Protein AF-A0A2E5YFW7-F1 (afdb_monomer)

pLDDT: mean 82.67, std 14.62, range [35.31, 96.44]

Sequence (99 aa):
MPGPALSKMGIDHRPRKGGHGRHAEDGLPWAHTVFGNLKTWLRCAYHGVSPTHLQRYLNEFQFRFNRRWHETDLFSPVWHAAIEADPFPYRHLTAERTG

Radius of gyration: 18.38 Å; Cα contacts (8 Å, |Δi|>4): 29; chains: 1; bounding box: 45×37×40 Å

Foldseek 3Di:
DPDPPQVVVVDPDDDDDQDPDPSNCPPPVCPVVLVVVLVVCCVVVDPDDDPLCNVVSVVVSVLCVVCVVVVVPSVVVVVVCVVPDDDQDPCNVPVDPPD

Solvent-accessible surface area (backbone atoms only — not comparable to full-atom values): 6433 Å² total; per-residue (Å²): 131,72,68,77,69,49,56,77,72,73,42,90,68,78,85,74,83,75,43,78,71,88,57,40,40,88,84,49,71,56,52,68,57,53,52,50,50,51,56,51,48,52,63,72,78,35,99,70,86,56,78,89,48,43,68,57,57,51,52,53,48,52,57,47,62,80,36,67,90,45,66,90,60,50,60,62,60,52,52,53,51,60,70,73,46,76,89,81,53,67,73,70,72,52,67,63,78,80,126

Mean predicted aligned error: 9.27 Å

Secondary structure (DSSP, 8-state):
---HHHHTTT----PPPPPSGGGGTTT-TTHHHHHHHHHHHHHHH-S---GGGHHHHHHHHHHHHHTTT-GGGSHHHHHHHHHHSPP--HHHHTT----

Structure (mmCIF, N/CA/C/O backbone):
data_AF-A0A2E5YFW7-F1
#
_entry.id   AF-A0A2E5YFW7-F1
#
loop_
_atom_site.group_PDB
_atom_site.id
_atom_site.type_symbol
_atom_site.label_atom_id
_atom_site.label_alt_id
_atom_site.label_comp_id
_atom_site.label_asym_id
_atom_site.label_entity_id
_atom_site.label_seq_id
_atom_site.pdbx_PDB_ins_code
_atom_site.Cartn_x
_atom_site.Cartn_y
_atom_site.Cartn_z
_atom_site.occupancy
_atom_site.B_iso_or_equiv
_atom_site.auth_seq_id
_atom_site.auth_comp_id
_atom_site.auth_asym_id
_atom_site.auth_atom_id
_atom_site.pdbx_PDB_model_num
ATOM 1 N N . MET A 1 1 ? 30.536 -9.717 2.268 1.00 43.50 1 MET A N 1
ATOM 2 C CA . MET A 1 1 ? 30.080 -10.931 2.974 1.00 43.50 1 MET A CA 1
ATOM 3 C C . MET A 1 1 ? 28.578 -10.803 3.208 1.00 43.50 1 MET A C 1
ATOM 5 O O . MET A 1 1 ? 28.186 -9.751 3.703 1.00 43.50 1 MET A O 1
ATOM 9 N N . PRO A 1 2 ? 27.728 -11.757 2.783 1.00 52.19 2 PRO A N 1
ATOM 10 C CA . PRO A 1 2 ? 26.294 -11.713 3.079 1.00 52.19 2 PRO A CA 1
ATOM 11 C C . PRO A 1 2 ? 26.086 -11.774 4.600 1.00 52.19 2 PRO A C 1
ATOM 13 O O . PRO A 1 2 ? 26.803 -12.491 5.296 1.00 52.19 2 PRO A O 1
ATOM 16 N N . GL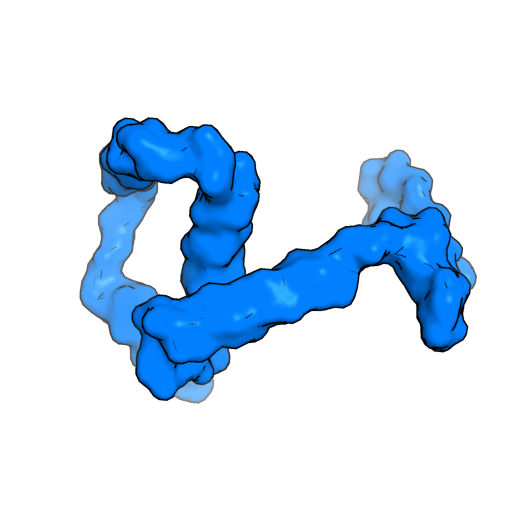Y A 1 3 ? 25.154 -10.977 5.125 1.00 55.41 3 GLY A N 1
ATOM 17 C CA . GLY A 1 3 ? 24.885 -10.926 6.562 1.00 55.41 3 GLY A CA 1
ATOM 18 C C . GLY A 1 3 ? 24.425 -12.293 7.104 1.00 55.41 3 GLY A C 1
ATOM 19 O O . GLY A 1 3 ? 23.702 -13.011 6.410 1.00 55.41 3 GLY A O 1
ATOM 20 N N . PRO A 1 4 ? 24.807 -12.667 8.336 1.00 62.81 4 PRO A N 1
ATOM 21 C CA . PRO A 1 4 ? 24.711 -14.038 8.855 1.00 62.81 4 PRO A CA 1
ATOM 22 C C . PRO A 1 4 ? 23.287 -14.581 9.084 1.00 62.81 4 PRO A C 1
ATOM 24 O O . PRO A 1 4 ? 23.145 -15.735 9.479 1.00 62.81 4 PRO A O 1
ATOM 27 N N . ALA A 1 5 ? 22.230 -13.794 8.868 1.00 74.00 5 ALA A N 1
ATOM 28 C CA . ALA A 1 5 ? 20.858 -14.198 9.188 1.00 74.00 5 ALA A CA 1
ATOM 29 C C . ALA A 1 5 ? 20.221 -15.116 8.126 1.00 74.00 5 ALA A C 1
ATOM 31 O O . ALA A 1 5 ? 19.650 -16.143 8.475 1.00 74.00 5 ALA A O 1
ATOM 32 N N . LEU A 1 6 ? 20.354 -14.792 6.834 1.00 74.81 6 LEU A N 1
ATOM 33 C CA . LEU A 1 6 ? 19.659 -15.520 5.756 1.00 74.81 6 LEU A CA 1
ATOM 34 C C . LEU A 1 6 ? 20.318 -16.866 5.423 1.00 74.81 6 LEU A C 1
ATOM 36 O O . LEU A 1 6 ? 19.631 -17.843 5.142 1.00 74.81 6 LEU A O 1
ATOM 40 N N . SER A 1 7 ? 21.646 -16.940 5.543 1.00 77.38 7 SER A N 1
ATOM 41 C CA . SER A 1 7 ? 22.401 -18.182 5.328 1.00 77.38 7 SER A CA 1
ATOM 42 C C . SER A 1 7 ? 22.032 -19.270 6.350 1.00 77.38 7 SER A C 1
ATOM 44 O O . SER A 1 7 ? 21.894 -20.437 5.993 1.00 77.38 7 SER A O 1
ATOM 46 N N . LYS A 1 8 ? 21.739 -18.891 7.606 1.00 83.12 8 LYS A N 1
ATOM 47 C CA . LYS A 1 8 ? 21.249 -19.821 8.644 1.00 83.12 8 LYS A CA 1
ATOM 48 C C . LYS A 1 8 ? 19.887 -20.443 8.319 1.00 83.12 8 LYS A C 1
ATOM 50 O O . LYS A 1 8 ? 19.565 -21.490 8.865 1.00 83.12 8 LYS A O 1
ATOM 55 N N . MET A 1 9 ? 19.105 -19.814 7.443 1.00 87.06 9 MET A N 1
ATOM 56 C CA . MET A 1 9 ? 17.811 -20.319 6.977 1.00 87.06 9 MET A CA 1
ATOM 57 C C . MET A 1 9 ? 17.928 -21.142 5.681 1.00 87.06 9 MET A C 1
ATOM 59 O O . MET A 1 9 ? 16.910 -21.487 5.091 1.00 87.06 9 MET A O 1
ATOM 63 N N . GLY A 1 10 ? 19.148 -21.430 5.205 1.00 87.81 10 GLY A N 1
ATOM 64 C CA . GLY A 1 10 ? 19.376 -22.154 3.948 1.00 87.81 10 GLY A CA 1
ATOM 65 C C . GLY A 1 10 ? 19.076 -21.335 2.688 1.00 87.81 10 GLY A C 1
ATOM 66 O O . GLY A 1 10 ? 18.995 -21.894 1.597 1.00 87.81 10 GLY A O 1
ATOM 67 N N . ILE A 1 11 ? 18.905 -20.015 2.816 1.00 86.00 11 ILE A N 1
ATOM 68 C CA . ILE A 1 11 ? 18.590 -19.129 1.694 1.00 86.00 11 ILE A CA 1
ATOM 69 C C . ILE A 1 11 ? 19.900 -18.633 1.070 1.00 86.00 11 ILE A C 1
ATOM 71 O O . ILE A 1 11 ? 20.671 -17.918 1.719 1.00 86.00 11 ILE A O 1
ATOM 75 N N . ASP A 1 12 ? 20.130 -18.969 -0.205 1.00 83.50 12 ASP A N 1
ATOM 76 C CA . ASP A 1 12 ? 21.252 -18.446 -0.999 1.00 83.50 12 ASP A CA 1
ATOM 77 C C . ASP A 1 12 ? 21.027 -16.962 -1.328 1.00 83.50 12 ASP A C 1
ATOM 79 O O . ASP A 1 12 ? 20.511 -16.578 -2.381 1.00 83.50 12 ASP A O 1
ATOM 83 N N . HIS A 1 13 ? 21.380 -16.102 -0.375 1.00 80.75 13 HIS A N 1
ATOM 84 C CA . HIS A 1 13 ? 21.321 -14.663 -0.551 1.00 80.75 13 HIS A CA 1
ATOM 85 C C . HIS A 1 13 ? 22.593 -14.157 -1.241 1.00 80.75 13 HIS A C 1
ATOM 87 O O . HIS A 1 13 ? 23.652 -14.030 -0.618 1.00 80.75 13 HIS A O 1
ATOM 93 N N . ARG A 1 14 ? 22.463 -13.785 -2.519 1.00 81.19 14 ARG A N 1
ATOM 94 C CA . ARG A 1 14 ? 23.532 -13.170 -3.319 1.00 81.19 14 ARG A CA 1
ATOM 95 C C . ARG A 1 14 ? 23.381 -11.643 -3.325 1.00 81.19 14 ARG A C 1
ATOM 97 O O . ARG A 1 14 ? 22.634 -11.122 -4.156 1.00 81.19 14 ARG A O 1
ATOM 104 N N . PRO A 1 15 ? 24.060 -10.902 -2.424 1.00 75.25 15 PRO A N 1
ATOM 105 C CA . PRO A 1 15 ? 23.950 -9.450 -2.389 1.00 75.25 15 PRO A CA 1
ATOM 106 C C . PRO A 1 15 ? 24.484 -8.862 -3.695 1.00 75.25 15 PRO A C 1
ATOM 108 O O . PRO A 1 15 ? 25.651 -9.051 -4.037 1.00 75.25 15 PRO A O 1
ATOM 111 N N . ARG A 1 16 ? 23.646 -8.108 -4.405 1.00 74.31 16 ARG A N 1
ATOM 112 C CA . ARG A 1 16 ? 24.085 -7.249 -5.507 1.00 74.31 16 ARG A CA 1
ATOM 113 C C . ARG A 1 16 ? 24.215 -5.828 -4.978 1.00 74.31 16 ARG A C 1
ATOM 115 O O . ARG A 1 16 ? 23.299 -5.324 -4.333 1.00 74.31 16 ARG A O 1
ATOM 122 N N . LYS A 1 17 ? 25.353 -5.179 -5.226 1.00 67.75 17 LYS A N 1
ATOM 123 C CA . LYS A 1 17 ? 25.472 -3.739 -4.978 1.00 67.75 17 LYS A CA 1
ATOM 124 C C . LYS A 1 17 ? 24.644 -3.029 -6.046 1.00 67.75 17 LYS A C 1
ATOM 126 O O . LYS A 1 17 ? 24.920 -3.208 -7.227 1.00 67.75 17 LYS A O 1
ATOM 131 N N . GLY A 1 18 ? 23.634 -2.265 -5.638 1.00 62.53 18 GLY A N 1
ATOM 132 C CA . GLY A 1 18 ? 22.951 -1.352 -6.552 1.00 62.53 18 GLY A CA 1
ATOM 133 C C . GLY A 1 18 ? 23.949 -0.308 -7.049 1.00 62.53 18 GLY A C 1
ATOM 134 O O . GLY A 1 18 ? 24.667 0.283 -6.241 1.00 62.53 18 GLY A O 1
ATOM 135 N N . GLY A 1 19 ? 24.052 -0.130 -8.366 1.00 60.59 19 GLY A N 1
ATOM 136 C CA . GLY A 1 19 ? 24.847 0.948 -8.949 1.00 60.59 19 GLY A CA 1
ATOM 137 C C . GLY A 1 19 ? 24.167 2.309 -8.764 1.00 60.59 19 GLY A C 1
ATOM 138 O O . GLY A 1 19 ? 22.955 2.382 -8.579 1.00 60.59 19 GLY A O 1
ATOM 139 N N . HIS A 1 20 ? 24.936 3.399 -8.833 1.00 59.97 20 HIS A N 1
ATOM 140 C CA . HIS A 1 20 ? 24.377 4.737 -9.048 1.00 59.97 20 HIS A CA 1
ATOM 141 C C . HIS A 1 20 ? 24.121 4.963 -10.548 1.00 59.97 20 HIS A C 1
ATOM 143 O O . HIS A 1 20 ? 24.881 4.493 -11.395 1.00 59.97 20 HIS A O 1
ATOM 149 N N . GLY A 1 21 ? 23.065 5.710 -10.882 1.00 61.88 21 GLY A N 1
ATOM 150 C CA . GLY A 1 21 ? 22.714 6.029 -12.270 1.00 61.88 21 GLY A CA 1
ATOM 151 C C . GLY A 1 21 ? 22.105 4.844 -13.029 1.00 61.88 21 GLY A C 1
ATOM 152 O O . GLY A 1 21 ? 21.440 3.999 -12.439 1.00 61.88 21 GLY A O 1
ATOM 153 N N . ARG A 1 22 ? 22.344 4.777 -14.343 1.00 54.69 22 ARG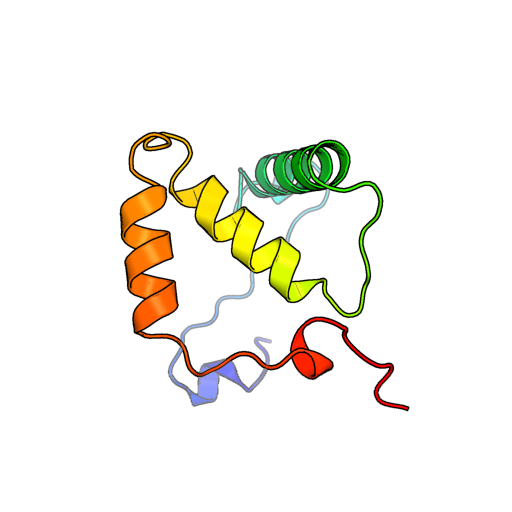 A N 1
ATOM 154 C CA . ARG A 1 22 ? 21.742 3.801 -15.279 1.00 54.69 22 ARG A CA 1
ATOM 155 C C . ARG A 1 22 ? 22.022 2.324 -14.931 1.00 54.69 22 ARG A C 1
ATOM 157 O O . ARG A 1 22 ? 21.323 1.441 -15.401 1.00 54.69 22 ARG A O 1
ATOM 164 N N . HIS A 1 23 ? 23.010 2.059 -14.071 1.00 53.66 23 HIS A N 1
ATOM 165 C CA . HIS A 1 23 ? 23.369 0.723 -13.569 1.00 53.66 23 HIS A CA 1
ATOM 166 C C . HIS A 1 23 ? 22.573 0.282 -12.321 1.00 53.66 23 HIS A C 1
ATOM 168 O O . HIS A 1 23 ? 22.805 -0.800 -11.784 1.00 53.66 23 HIS A O 1
ATOM 174 N N . ALA A 1 24 ? 21.645 1.105 -11.819 1.00 58.34 24 ALA A N 1
ATOM 175 C CA . ALA A 1 24 ? 20.715 0.713 -10.753 1.00 58.34 24 ALA A CA 1
ATOM 176 C C . ALA A 1 24 ? 19.631 -0.274 -11.243 1.00 58.34 24 ALA A C 1
ATOM 178 O O . ALA A 1 24 ? 18.968 -0.932 -10.439 1.00 58.34 24 ALA A O 1
ATOM 179 N N . GLU A 1 25 ? 19.446 -0.369 -12.561 1.00 56.78 25 GLU A N 1
ATOM 180 C CA . GLU A 1 25 ? 18.309 -1.023 -13.216 1.00 56.78 25 GLU A CA 1
ATOM 181 C C . GLU A 1 25 ? 18.476 -2.548 -13.365 1.00 56.78 25 GLU A C 1
ATOM 183 O O . GLU A 1 25 ? 17.484 -3.254 -13.539 1.00 56.78 25 GLU A O 1
ATOM 188 N N . ASP A 1 26 ? 19.694 -3.082 -13.199 1.00 66.69 26 ASP A N 1
ATOM 189 C CA . ASP A 1 26 ? 20.042 -4.489 -13.485 1.00 66.69 26 ASP A CA 1
ATOM 190 C C . ASP A 1 26 ? 19.362 -5.524 -12.562 1.00 66.69 26 ASP A C 1
ATOM 192 O O . ASP A 1 26 ? 19.432 -6.733 -12.804 1.00 66.69 26 ASP A O 1
ATOM 196 N N . GLY A 1 27 ? 18.734 -5.081 -11.468 1.00 73.62 27 GLY A N 1
ATOM 197 C CA . GLY A 1 27 ? 18.023 -5.952 -10.523 1.00 73.62 27 GLY A CA 1
ATOM 198 C C . GLY A 1 27 ? 16.536 -5.645 -10.363 1.00 73.62 27 GLY A C 1
ATOM 199 O O . GLY A 1 27 ? 15.748 -6.561 -10.141 1.00 73.62 27 GLY A O 1
ATOM 200 N N . LEU A 1 28 ? 16.147 -4.371 -10.456 1.00 79.31 28 LEU A N 1
ATOM 201 C CA . LEU A 1 28 ? 14.776 -3.905 -10.232 1.00 79.31 28 LEU A CA 1
ATOM 202 C C . LEU A 1 28 ? 14.457 -2.741 -11.187 1.00 79.31 28 LEU A C 1
ATOM 204 O O . LEU A 1 28 ? 14.338 -1.596 -10.740 1.00 79.31 28 LEU A O 1
ATOM 208 N N . PRO A 1 29 ? 14.286 -3.008 -12.493 1.00 82.81 29 PRO A N 1
ATOM 209 C CA . PRO A 1 29 ? 14.157 -1.957 -13.510 1.00 82.81 29 PRO A CA 1
ATOM 210 C C . PRO A 1 29 ? 12.955 -1.029 -13.274 1.00 82.81 29 PRO A C 1
ATOM 212 O O . PRO A 1 29 ? 12.972 0.139 -13.644 1.00 82.81 29 PRO A O 1
ATOM 215 N N . TRP A 1 30 ? 11.920 -1.518 -12.588 1.00 87.19 30 TRP A N 1
ATOM 216 C CA . TRP A 1 30 ? 10.694 -0.764 -12.320 1.00 87.19 30 TRP A CA 1
ATOM 217 C C . TRP A 1 30 ? 10.661 -0.081 -10.951 1.00 87.19 30 TRP A C 1
ATOM 219 O O . TRP A 1 30 ? 9.660 0.558 -10.630 1.00 87.19 30 TRP A O 1
ATOM 229 N N . ALA A 1 31 ? 11.713 -0.184 -10.128 1.00 87.69 31 ALA A N 1
ATOM 230 C CA . ALA A 1 31 ? 11.689 0.338 -8.758 1.00 87.69 31 ALA A CA 1
ATOM 231 C C . ALA A 1 31 ? 11.355 1.836 -8.713 1.00 87.69 31 ALA A C 1
ATOM 233 O O . ALA A 1 31 ? 10.459 2.256 -7.981 1.00 87.69 31 ALA A O 1
ATOM 234 N N . HIS A 1 32 ? 12.021 2.642 -9.544 1.00 87.25 32 HIS A N 1
ATOM 235 C CA . HIS A 1 32 ? 11.760 4.080 -9.617 1.00 87.25 32 HIS A CA 1
ATOM 236 C C . HIS A 1 32 ? 10.331 4.393 -10.070 1.00 87.25 32 HIS A C 1
ATOM 238 O O . HIS A 1 32 ? 9.696 5.279 -9.498 1.00 87.25 32 HIS A O 1
ATOM 244 N N . THR A 1 33 ? 9.797 3.639 -11.032 1.00 92.12 33 THR A N 1
ATOM 245 C CA . THR A 1 33 ? 8.412 3.780 -11.499 1.00 92.12 33 THR A CA 1
ATOM 246 C C . THR A 1 33 ? 7.416 3.440 -10.396 1.00 92.12 33 THR A C 1
ATOM 248 O O . THR A 1 33 ? 6.487 4.206 -10.151 1.00 92.12 33 THR A O 1
ATOM 251 N N . VAL A 1 34 ? 7.624 2.333 -9.677 1.00 94.25 34 VAL A N 1
ATOM 252 C CA . VAL A 1 34 ? 6.767 1.928 -8.553 1.00 94.25 34 VAL A CA 1
ATOM 253 C C . VAL A 1 34 ? 6.797 2.984 -7.448 1.00 94.25 34 VAL A C 1
ATOM 255 O O . VAL A 1 34 ? 5.739 3.381 -6.963 1.00 94.25 34 VAL A O 1
ATOM 258 N N . PHE A 1 35 ? 7.973 3.514 -7.097 1.00 93.94 35 PHE A N 1
ATOM 259 C CA . PHE A 1 35 ? 8.077 4.595 -6.115 1.00 93.94 35 PHE A CA 1
ATOM 260 C C . PHE A 1 35 ? 7.448 5.906 -6.596 1.00 93.94 35 PHE A C 1
ATOM 262 O O . PHE A 1 35 ? 6.843 6.619 -5.795 1.00 93.94 35 PHE A O 1
ATOM 269 N N . GLY A 1 36 ? 7.558 6.232 -7.885 1.00 95.50 36 GLY A N 1
ATOM 270 C CA . GLY A 1 36 ? 6.863 7.368 -8.487 1.00 95.50 36 GLY A CA 1
ATOM 271 C C . GLY A 1 36 ? 5.346 7.226 -8.364 1.00 95.50 36 GLY A C 1
ATOM 272 O O . GLY A 1 36 ? 4.672 8.144 -7.895 1.00 95.50 36 GLY A O 1
ATOM 273 N N . ASN A 1 37 ? 4.823 6.043 -8.685 1.00 95.81 37 ASN A N 1
ATOM 274 C CA . ASN A 1 37 ? 3.401 5.729 -8.578 1.00 95.81 37 ASN A CA 1
ATOM 275 C C . ASN A 1 37 ? 2.909 5.787 -7.130 1.00 95.81 37 A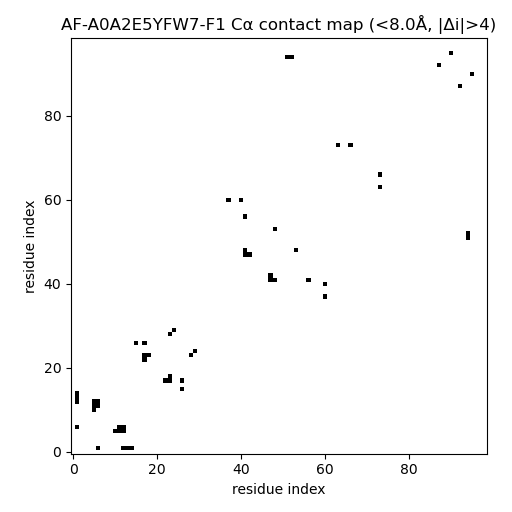SN A C 1
ATOM 277 O O . ASN A 1 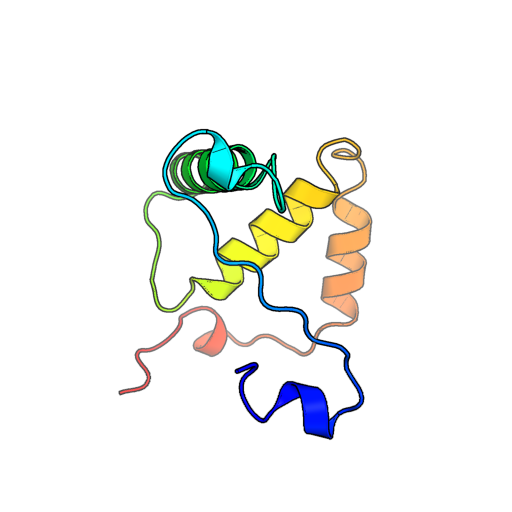37 ? 1.877 6.401 -6.875 1.00 95.81 37 ASN A O 1
ATOM 281 N N . LEU A 1 38 ? 3.665 5.230 -6.178 1.00 96.44 38 LEU A N 1
ATOM 282 C CA . LEU A 1 38 ? 3.349 5.313 -4.751 1.00 96.44 38 LEU A CA 1
ATOM 283 C C . LEU A 1 38 ? 3.244 6.771 -4.289 1.00 96.44 38 LEU A C 1
ATOM 285 O O . LEU A 1 38 ? 2.254 7.155 -3.673 1.00 96.44 38 LEU A O 1
ATOM 289 N N . LYS A 1 39 ? 4.233 7.610 -4.625 1.00 95.19 39 LYS A N 1
ATOM 290 C CA . LYS A 1 39 ? 4.230 9.036 -4.257 1.00 95.19 39 LYS A CA 1
ATOM 291 C C . LYS A 1 39 ? 3.052 9.789 -4.867 1.00 95.19 39 LYS A C 1
ATOM 293 O O . LYS A 1 39 ? 2.487 10.668 -4.223 1.00 95.19 39 LYS A O 1
ATOM 298 N N . THR A 1 40 ? 2.709 9.511 -6.120 1.00 96.38 40 THR A N 1
ATOM 299 C CA . THR A 1 40 ? 1.561 10.142 -6.782 1.00 96.38 40 THR A CA 1
ATOM 300 C C . THR A 1 40 ? 0.250 9.687 -6.155 1.00 96.38 40 THR A C 1
ATOM 302 O O . THR A 1 40 ? -0.554 10.533 -5.786 1.00 96.38 40 THR A O 1
ATOM 305 N N . TRP A 1 41 ? 0.076 8.384 -5.932 1.00 95.81 41 TRP A N 1
ATOM 306 C CA . TRP A 1 41 ? -1.115 7.841 -5.287 1.00 95.81 41 TRP A CA 1
ATOM 307 C C . TRP A 1 41 ? -1.321 8.404 -3.875 1.00 95.81 41 TRP A C 1
ATOM 309 O O . TRP A 1 41 ? -2.412 8.883 -3.584 1.00 95.81 41 TRP A O 1
ATOM 319 N N . LEU A 1 42 ? -0.274 8.451 -3.040 1.00 95.94 42 LEU A N 1
ATOM 320 C CA . LEU A 1 42 ? -0.355 9.033 -1.694 1.00 95.94 42 LEU A CA 1
ATOM 321 C C . LEU A 1 42 ? -0.831 10.491 -1.719 1.00 95.94 42 LEU A C 1
ATOM 323 O O . LEU A 1 42 ? -1.687 10.865 -0.926 1.00 95.94 42 LEU A O 1
ATOM 327 N N . ARG A 1 43 ? -0.299 11.298 -2.647 1.00 95.00 43 ARG A N 1
ATOM 328 C CA . ARG A 1 43 ? -0.667 12.716 -2.801 1.00 95.00 43 ARG A CA 1
ATOM 329 C C . ARG A 1 43 ? -2.089 12.917 -3.322 1.00 95.00 43 ARG A C 1
ATOM 331 O O . ARG A 1 43 ? -2.690 13.941 -3.028 1.00 95.00 43 ARG A O 1
ATOM 338 N N . CYS A 1 44 ? -2.601 11.986 -4.126 1.00 94.25 44 CYS A N 1
ATOM 339 C CA . CYS A 1 44 ? -3.954 12.068 -4.676 1.00 94.25 44 CYS A C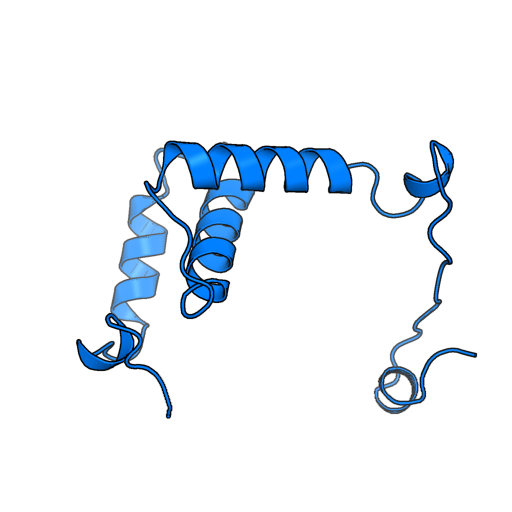A 1
ATOM 340 C C . CYS A 1 44 ? -5.014 11.538 -3.705 1.00 94.25 44 CYS A C 1
ATOM 342 O O . CYS A 1 44 ? -6.104 12.093 -3.643 1.00 94.25 44 CYS A O 1
ATOM 344 N N . ALA A 1 45 ? -4.718 10.456 -2.982 1.00 92.88 45 ALA A N 1
ATOM 345 C CA . ALA A 1 45 ? -5.685 9.772 -2.128 1.00 92.88 45 ALA A CA 1
ATOM 346 C C . ALA A 1 45 ? -5.790 10.380 -0.721 1.00 92.88 45 ALA A C 1
ATOM 348 O O . ALA A 1 45 ? -6.844 10.276 -0.098 1.00 92.88 45 ALA A O 1
ATOM 349 N N . TYR A 1 46 ? -4.725 11.015 -0.220 1.00 92.38 46 TYR A N 1
ATOM 350 C CA . TYR A 1 46 ? -4.682 11.536 1.145 1.00 92.38 46 TYR A CA 1
ATOM 351 C C . TYR A 1 46 ? -4.164 12.972 1.186 1.00 92.38 46 TYR A C 1
ATOM 353 O O . TYR A 1 46 ? -3.244 13.349 0.464 1.00 92.38 46 TYR A O 1
ATOM 361 N N . HIS A 1 47 ? -4.707 13.764 2.112 1.00 88.69 47 HIS A N 1
ATOM 362 C CA . HIS A 1 47 ? -4.221 15.121 2.386 1.00 88.69 47 HIS A CA 1
ATOM 363 C C . HIS A 1 47 ? -2.867 15.145 3.114 1.00 88.69 47 HIS A C 1
ATOM 365 O O . HIS A 1 47 ? -2.164 16.151 3.082 1.00 88.69 47 HIS A O 1
ATOM 371 N N . GLY A 1 48 ? -2.486 14.043 3.762 1.00 89.50 48 GLY A N 1
ATOM 372 C CA . GLY A 1 48 ? -1.220 13.904 4.471 1.00 89.50 48 GLY A CA 1
ATOM 373 C C . GLY A 1 48 ? -0.935 12.448 4.817 1.00 89.50 48 GLY A C 1
ATOM 374 O O . GLY A 1 48 ? -1.845 11.624 4.880 1.00 89.50 48 GLY A O 1
ATOM 375 N N . VAL A 1 49 ? 0.340 12.130 5.040 1.00 90.12 49 VAL A N 1
ATOM 376 C CA . VAL A 1 49 ? 0.794 10.772 5.362 1.00 90.12 49 VAL A CA 1
ATOM 377 C C . VAL A 1 49 ? 1.320 10.752 6.791 1.00 90.12 49 VAL A C 1
ATOM 379 O O . VAL A 1 49 ? 2.349 11.350 7.095 1.00 90.12 49 VAL A O 1
ATOM 382 N N . SER A 1 50 ? 0.603 10.053 7.668 1.00 89.19 50 SER A N 1
ATOM 383 C CA . SER A 1 50 ? 1.025 9.815 9.052 1.00 89.19 50 SER A CA 1
ATOM 384 C C . SER A 1 50 ? 2.099 8.719 9.107 1.00 89.19 50 SER A C 1
ATOM 386 O O . SER A 1 50 ? 1.840 7.613 8.620 1.00 89.19 50 SER A O 1
ATOM 388 N N . PRO A 1 51 ? 3.267 8.957 9.737 1.00 88.25 51 PRO A N 1
ATOM 389 C CA . PRO A 1 51 ? 4.278 7.919 9.944 1.00 88.25 51 PRO A CA 1
ATOM 390 C C . PRO A 1 51 ? 3.739 6.709 10.713 1.00 88.25 51 PRO A C 1
ATOM 392 O O . PRO A 1 51 ? 4.074 5.572 10.390 1.00 88.25 51 PRO A O 1
ATOM 395 N N . THR A 1 52 ? 2.846 6.934 11.680 1.00 87.88 52 THR A N 1
ATOM 396 C CA . THR A 1 52 ? 2.263 5.876 12.518 1.00 87.88 52 THR A CA 1
ATOM 397 C C . THR A 1 52 ? 1.394 4.904 11.719 1.00 87.88 52 THR A C 1
ATOM 399 O O . THR A 1 52 ? 1.233 3.744 12.091 1.00 87.88 52 THR A O 1
ATOM 402 N N . HIS A 1 53 ? 0.850 5.357 10.588 1.00 88.06 53 HIS A N 1
ATOM 403 C CA . HIS A 1 53 ? 0.001 4.558 9.705 1.00 88.06 53 HIS A CA 1
ATOM 404 C C . HIS A 1 53 ? 0.712 4.138 8.418 1.00 88.06 53 HIS A C 1
ATOM 406 O O . HIS A 1 53 ? 0.063 3.588 7.530 1.00 88.06 53 HIS 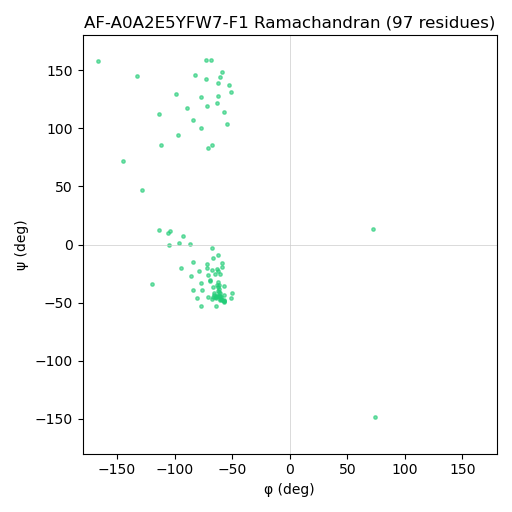A O 1
ATOM 412 N N . LEU A 1 54 ? 2.031 4.350 8.310 1.00 91.31 54 LEU A N 1
ATOM 413 C CA . LEU A 1 54 ? 2.788 4.137 7.074 1.00 91.31 54 LEU A CA 1
ATOM 414 C C . LEU A 1 54 ? 2.543 2.755 6.460 1.00 91.31 54 LEU A C 1
ATOM 416 O O . LEU A 1 54 ? 2.245 2.649 5.272 1.00 91.31 54 LEU A O 1
ATOM 420 N N . GLN A 1 55 ? 2.586 1.703 7.279 1.00 91.69 55 GLN A N 1
ATOM 421 C CA . GLN A 1 55 ? 2.374 0.341 6.794 1.00 91.69 55 GLN A CA 1
ATOM 422 C C . GLN A 1 55 ? 0.975 0.133 6.197 1.00 91.69 55 GLN A C 1
ATOM 424 O O . GLN A 1 55 ? 0.828 -0.623 5.242 1.00 91.69 55 GLN A O 1
ATOM 429 N N . ARG A 1 56 ? -0.056 0.823 6.703 1.00 90.88 56 ARG A N 1
ATOM 430 C CA . ARG A 1 56 ? -1.421 0.722 6.159 1.00 90.88 56 ARG A CA 1
ATOM 431 C C . ARG A 1 56 ? -1.495 1.306 4.759 1.00 90.88 56 ARG A C 1
ATOM 433 O O . ARG A 1 56 ? -2.034 0.657 3.869 1.00 90.88 56 ARG A O 1
ATOM 440 N N . TYR A 1 57 ? -0.892 2.477 4.558 1.00 93.88 57 TYR A N 1
ATOM 441 C CA . TYR A 1 57 ? -0.817 3.089 3.236 1.00 93.88 57 TYR A CA 1
ATOM 442 C C . TYR A 1 57 ? -0.069 2.192 2.244 1.00 93.88 57 TYR A C 1
ATOM 444 O O . TYR A 1 57 ? -0.508 2.030 1.110 1.00 93.88 57 TYR A O 1
ATOM 452 N N . LEU A 1 58 ? 1.035 1.568 2.672 1.00 95.31 58 LEU A N 1
ATOM 453 C CA . LEU A 1 58 ? 1.792 0.645 1.823 1.00 95.31 58 LEU A CA 1
ATOM 454 C C . LEU A 1 58 ? 0.994 -0.619 1.482 1.00 95.31 58 LEU A C 1
ATOM 456 O O . LEU A 1 58 ? 1.005 -1.043 0.327 1.00 95.31 58 LEU A O 1
ATOM 460 N N . ASN A 1 59 ? 0.269 -1.185 2.450 1.00 93.81 59 ASN A N 1
ATOM 461 C CA . ASN A 1 59 ? -0.584 -2.351 2.224 1.00 93.81 59 ASN A CA 1
ATOM 462 C C . ASN A 1 59 ? -1.712 -2.034 1.231 1.00 93.81 59 ASN A C 1
ATOM 464 O O . ASN A 1 59 ? -1.947 -2.814 0.308 1.00 93.81 59 ASN A O 1
ATOM 468 N N . GLU A 1 60 ? -2.379 -0.883 1.376 1.00 93.56 60 GLU A N 1
ATOM 469 C CA . GLU A 1 60 ? -3.421 -0.461 0.433 1.00 93.56 60 GLU A CA 1
ATOM 470 C C . GLU A 1 60 ? -2.836 -0.202 -0.962 1.00 93.56 60 GLU A C 1
ATOM 472 O O . GLU A 1 60 ? -3.375 -0.694 -1.958 1.00 93.56 60 GLU A O 1
ATOM 477 N N . PHE A 1 61 ? -1.700 0.500 -1.054 1.00 95.62 61 PHE A N 1
ATOM 478 C CA . PHE A 1 61 ? -1.023 0.711 -2.331 1.00 95.62 61 PHE A CA 1
ATOM 479 C C . PHE A 1 61 ? -0.687 -0.616 -3.009 1.00 95.62 61 PHE A C 1
ATOM 481 O O . PHE A 1 61 ? -1.007 -0.791 -4.180 1.00 95.62 61 PHE A O 1
ATOM 488 N N . GLN A 1 62 ? -0.084 -1.566 -2.289 1.00 95.31 62 GLN A N 1
ATOM 489 C CA . GLN A 1 62 ? 0.251 -2.886 -2.823 1.00 95.31 62 GLN A CA 1
ATOM 490 C C . GLN A 1 62 ? -1.001 -3.628 -3.303 1.00 95.31 62 GLN A C 1
ATOM 492 O O . GLN A 1 62 ? -0.999 -4.197 -4.398 1.00 95.31 62 GLN A O 1
ATOM 497 N N . PHE A 1 63 ? -2.076 -3.605 -2.510 1.00 93.56 63 PHE A N 1
ATOM 498 C CA . PHE A 1 63 ? -3.345 -4.236 -2.860 1.00 93.56 63 PHE A CA 1
ATOM 499 C C . PHE A 1 63 ? -3.896 -3.699 -4.188 1.00 93.56 63 PHE A C 1
ATOM 501 O O . PHE A 1 63 ? -4.219 -4.493 -5.078 1.00 93.56 63 PHE A O 1
ATOM 508 N N . ARG A 1 64 ? -3.935 -2.369 -4.343 1.00 93.00 64 ARG A N 1
ATOM 509 C CA . ARG A 1 64 ? -4.431 -1.684 -5.546 1.00 93.00 64 ARG A CA 1
ATOM 510 C C . ARG A 1 64 ? -3.480 -1.850 -6.727 1.00 93.00 64 ARG A C 1
ATOM 512 O O . ARG A 1 64 ? -3.920 -2.176 -7.822 1.00 93.00 64 ARG A O 1
ATOM 519 N N . PHE A 1 65 ? -2.177 -1.687 -6.516 1.00 93.56 65 PHE A N 1
ATOM 520 C CA . PHE A 1 65 ? -1.158 -1.773 -7.563 1.00 93.56 65 PHE A CA 1
ATOM 521 C C . PHE A 1 65 ? -1.142 -3.156 -8.231 1.00 93.56 65 PHE A C 1
ATOM 523 O O . PHE A 1 65 ? -1.147 -3.254 -9.463 1.00 93.56 65 PHE A O 1
ATOM 530 N N . ASN A 1 66 ? -1.216 -4.225 -7.432 1.00 92.81 66 ASN A N 1
ATOM 531 C CA . ASN A 1 66 ? -1.242 -5.600 -7.937 1.00 92.81 66 ASN A CA 1
ATOM 532 C C . ASN A 1 66 ? -2.526 -5.929 -8.714 1.00 92.81 66 ASN A C 1
ATOM 534 O O . ASN A 1 66 ? -2.517 -6.836 -9.540 1.00 92.81 66 ASN A O 1
ATOM 538 N N . ARG A 1 67 ? -3.613 -5.184 -8.484 1.00 92.25 67 ARG A N 1
ATOM 539 C CA . ARG A 1 67 ? -4.933 -5.397 -9.101 1.00 92.25 67 ARG A CA 1
ATOM 540 C C . ARG A 1 67 ? -5.359 -4.265 -10.034 1.00 92.25 67 ARG A C 1
ATOM 542 O O . ARG A 1 67 ? -6.507 -4.222 -10.447 1.00 92.25 67 ARG A O 1
ATOM 549 N N . ARG A 1 68 ? -4.448 -3.362 -10.408 1.00 91.69 68 ARG A N 1
ATOM 550 C CA . ARG A 1 68 ? -4.775 -2.128 -11.154 1.00 91.69 68 ARG A CA 1
ATOM 551 C C . ARG A 1 68 ? -5.382 -2.331 -12.548 1.00 91.69 68 ARG A C 1
ATOM 553 O O . ARG A 1 68 ? -5.781 -1.359 -13.161 1.00 91.69 68 ARG A O 1
ATOM 560 N N . TRP A 1 69 ? -5.402 -3.558 -13.060 1.00 94.31 69 TRP A N 1
ATOM 561 C CA . TRP A 1 69 ? -6.052 -3.908 -14.328 1.00 94.31 69 TRP A CA 1
ATOM 562 C C . TRP A 1 69 ? -7.382 -4.651 -14.141 1.00 94.31 69 TRP A C 1
ATOM 564 O O . TRP A 1 69 ? -8.033 -4.993 -15.119 1.00 94.31 69 TRP A O 1
ATOM 574 N N . HIS A 1 70 ? -7.777 -4.895 -12.891 1.00 91.81 70 HIS A N 1
ATOM 575 C CA . HIS A 1 70 ? -8.986 -5.611 -12.480 1.00 91.81 70 HIS A CA 1
ATOM 576 C C . HIS A 1 70 ? -9.758 -4.766 -11.459 1.00 91.81 70 HIS A C 1
ATOM 578 O O . HIS A 1 70 ? -10.130 -5.221 -10.379 1.00 91.81 70 HIS A O 1
ATOM 584 N N . GLU A 1 71 ? -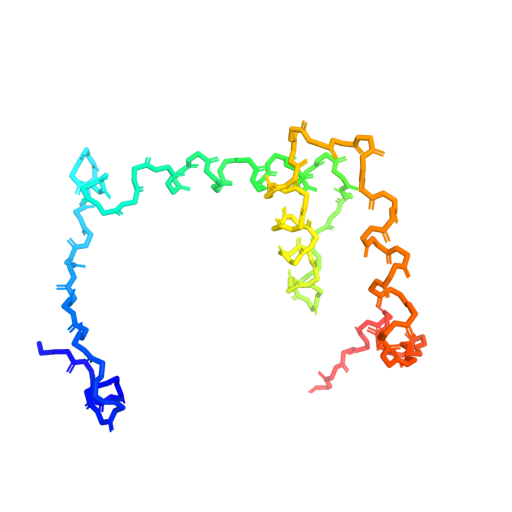9.928 -3.482 -11.773 1.00 83.81 71 GLU A N 1
ATOM 585 C CA . GLU A 1 71 ? -10.485 -2.477 -10.860 1.00 83.81 71 GLU A CA 1
ATOM 586 C C . GLU A 1 71 ? -11.927 -2.799 -10.449 1.00 83.81 71 GLU A C 1
ATOM 588 O O . GLU A 1 71 ? -12.317 -2.599 -9.299 1.00 83.81 71 GLU A O 1
ATOM 593 N N . THR A 1 72 ? -12.699 -3.352 -11.386 1.00 88.44 72 THR A N 1
ATOM 594 C CA . THR A 1 72 ? -14.086 -3.792 -11.180 1.00 88.44 72 THR A CA 1
ATOM 595 C C . THR A 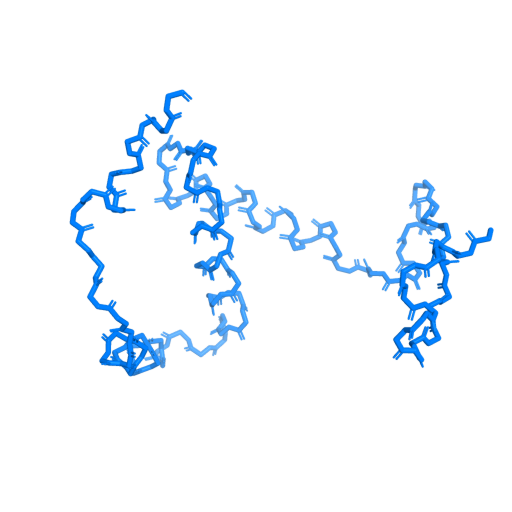1 72 ? -14.199 -4.908 -10.149 1.00 88.44 72 THR A C 1
ATOM 597 O O . THR A 1 72 ? -15.240 -5.054 -9.512 1.00 88.44 72 THR A O 1
ATOM 600 N N . ASP A 1 73 ? -13.111 -5.644 -9.925 1.00 88.12 73 ASP A N 1
ATOM 601 C CA . ASP A 1 73 ? -13.094 -6.852 -9.106 1.00 88.12 73 ASP A CA 1
ATOM 602 C C . ASP A 1 73 ? -12.472 -6.596 -7.728 1.00 88.12 73 ASP A C 1
ATOM 604 O O . ASP A 1 73 ? -12.180 -7.533 -6.991 1.00 88.12 73 ASP A O 1
ATOM 608 N N . LEU A 1 74 ? -12.253 -5.333 -7.344 1.00 89.62 74 LEU A N 1
ATOM 609 C CA . LEU A 1 74 ? -11.666 -4.990 -6.044 1.00 89.62 74 LEU A CA 1
ATOM 610 C C . LEU A 1 74 ? -12.618 -5.246 -4.872 1.00 89.62 74 LEU A C 1
ATOM 612 O O . LEU A 1 74 ? -12.154 -5.494 -3.760 1.00 89.62 74 LEU A O 1
ATOM 616 N N . PHE A 1 75 ? -13.931 -5.204 -5.106 1.00 90.94 75 PHE A N 1
ATOM 617 C CA . PHE A 1 75 ? -14.927 -5.304 -4.040 1.00 90.94 75 PHE A CA 1
ATOM 618 C C . PHE A 1 75 ? -14.898 -6.663 -3.331 1.00 90.94 75 PHE A C 1
ATOM 620 O O . PHE A 1 75 ? -14.773 -6.719 -2.109 1.00 90.94 75 PHE A O 1
ATOM 627 N N . SER A 1 76 ? -14.974 -7.760 -4.088 1.00 92.88 76 SER A N 1
ATOM 628 C CA . SER A 1 76 ? -15.056 -9.111 -3.519 1.00 92.88 76 SER A CA 1
ATOM 629 C C . SER A 1 76 ? -13.831 -9.471 -2.655 1.00 92.88 76 SER A C 1
ATOM 631 O O . SER A 1 76 ? -14.031 -9.875 -1.511 1.00 92.88 76 SER A O 1
ATOM 633 N N . PRO A 1 77 ? -12.573 -9.248 -3.091 1.00 92.12 77 PRO A N 1
ATOM 634 C CA . PRO A 1 77 ? -11.393 -9.494 -2.263 1.00 92.12 77 PRO A CA 1
ATOM 635 C C . PRO A 1 77 ? -11.347 -8.658 -0.982 1.00 92.12 77 PRO A C 1
ATOM 637 O O . PRO A 1 77 ? -10.919 -9.166 0.050 1.00 92.12 77 PRO A O 1
ATOM 640 N N . VAL A 1 78 ? -11.777 -7.390 -1.028 1.00 92.06 78 VAL A N 1
ATOM 641 C CA . VAL A 1 78 ? -11.852 -6.547 0.179 1.00 92.06 78 VAL A CA 1
ATOM 642 C C . VAL A 1 78 ? -12.894 -7.099 1.143 1.00 92.06 78 VAL A C 1
ATOM 644 O O . VAL A 1 78 ? -12.635 -7.186 2.339 1.00 92.06 78 VAL A O 1
ATOM 647 N N . TRP A 1 79 ? -14.055 -7.499 0.626 1.00 94.00 79 TRP A N 1
ATOM 648 C CA . TRP A 1 79 ? -15.131 -8.059 1.433 1.00 94.00 79 TRP A CA 1
ATOM 649 C C . TRP A 1 79 ? -14.724 -9.382 2.091 1.00 94.00 79 TRP A C 1
ATOM 651 O O . TRP A 1 79 ? -14.894 -9.536 3.297 1.00 94.00 79 TRP A O 1
ATOM 661 N N . HIS A 1 80 ? -14.095 -10.293 1.342 1.00 94.69 80 HIS A N 1
ATOM 662 C CA . HIS A 1 80 ? -13.539 -11.530 1.898 1.00 94.69 80 HIS A CA 1
ATOM 663 C C . HIS A 1 80 ? -12.495 -11.253 2.984 1.00 94.69 80 HIS A C 1
ATOM 665 O O . HIS A 1 80 ? -12.603 -11.793 4.083 1.00 94.69 80 HIS A O 1
ATOM 671 N N . ALA A 1 81 ? -11.544 -10.351 2.723 1.00 91.38 81 ALA A N 1
ATOM 672 C CA . ALA A 1 81 ? -10.534 -9.981 3.710 1.00 91.38 81 ALA A CA 1
ATOM 673 C C . ALA A 1 81 ? -11.148 -9.363 4.977 1.00 91.38 81 ALA A C 1
ATOM 675 O O . ALA A 1 81 ? -10.641 -9.586 6.070 1.00 91.38 81 ALA A O 1
ATOM 676 N N . ALA A 1 82 ? -12.241 -8.606 4.853 1.00 91.50 82 ALA A N 1
ATOM 677 C CA . ALA A 1 82 ? -12.931 -8.013 5.995 1.00 91.50 82 ALA A CA 1
ATOM 678 C C . ALA A 1 82 ? -13.643 -9.053 6.875 1.00 91.50 82 ALA A C 1
ATOM 680 O O . ALA A 1 82 ? -13.744 -8.844 8.080 1.00 91.50 82 ALA A O 1
ATOM 681 N N . ILE A 1 83 ? -14.129 -10.153 6.292 1.00 95.69 83 ILE A N 1
ATOM 682 C CA . ILE A 1 83 ? -14.771 -11.251 7.035 1.00 95.69 83 ILE A CA 1
ATOM 683 C C . ILE A 1 83 ? -13.738 -12.114 7.752 1.00 95.69 83 ILE A C 1
ATOM 685 O O . ILE A 1 83 ? -13.984 -12.567 8.865 1.00 95.69 83 ILE A O 1
ATOM 689 N N . GLU A 1 84 ? -12.601 -12.361 7.106 1.00 95.69 84 GLU A N 1
ATOM 690 C CA . GLU A 1 84 ? -11.533 -13.196 7.659 1.00 95.69 84 GLU A CA 1
ATOM 691 C C . GLU A 1 84 ? -10.673 -12.461 8.693 1.00 95.69 84 GLU A C 1
ATOM 693 O O . GLU A 1 84 ? -10.014 -13.100 9.511 1.00 95.69 84 GLU A O 1
ATOM 698 N N . ALA A 1 85 ? -10.646 -11.128 8.656 1.00 90.31 85 ALA A N 1
ATOM 699 C CA . ALA A 1 85 ? -9.828 -10.335 9.560 1.00 90.31 85 ALA A CA 1
ATOM 700 C C . ALA A 1 85 ? -10.372 -10.325 10.994 1.00 90.31 85 ALA A C 1
ATOM 702 O O . ALA A 1 85 ? -11.572 -10.185 11.237 1.00 90.31 85 ALA A O 1
ATOM 703 N N . ASP A 1 86 ? -9.447 -10.354 11.955 1.00 91.75 86 ASP A N 1
ATOM 704 C CA . ASP A 1 86 ? -9.770 -10.098 13.355 1.00 91.75 86 ASP A CA 1
ATOM 705 C C . ASP A 1 86 ? -10.402 -8.705 13.537 1.00 91.75 86 ASP A C 1
ATOM 707 O O . ASP A 1 86 ? -10.031 -7.750 12.836 1.00 91.75 86 ASP A O 1
ATOM 711 N N . PRO A 1 87 ? -11.306 -8.538 14.525 1.00 88.62 87 PRO A N 1
ATOM 712 C CA . PRO A 1 87 ? -11.897 -7.247 14.837 1.00 88.62 87 PRO A CA 1
ATOM 713 C C . PRO A 1 87 ? -10.836 -6.163 15.029 1.00 88.62 87 PRO A C 1
ATOM 715 O O . PRO A 1 87 ? -9.879 -6.316 15.792 1.00 88.62 87 PRO A O 1
ATOM 718 N N . PHE A 1 88 ? -11.044 -5.027 14.367 1.00 84.12 88 PHE A N 1
ATOM 719 C CA . PHE A 1 88 ? -10.093 -3.924 14.363 1.00 84.12 88 PHE A CA 1
ATOM 720 C C . PHE A 1 88 ? -10.660 -2.709 15.127 1.00 84.12 88 PHE A C 1
ATOM 722 O O . PHE A 1 88 ? -11.291 -1.837 14.527 1.00 84.12 88 PHE A O 1
ATOM 729 N N . PRO A 1 89 ? -10.505 -2.652 16.468 1.00 87.31 89 PRO A N 1
ATOM 730 C CA . PRO A 1 89 ? -11.146 -1.638 17.303 1.00 87.31 89 PRO A CA 1
ATOM 731 C C . PRO A 1 89 ? -10.586 -0.233 17.057 1.00 87.31 89 PRO A C 1
ATOM 733 O O . PRO A 1 89 ? -9.443 -0.065 16.629 1.00 87.31 89 PRO A O 1
ATOM 736 N N . TYR A 1 90 ? -11.372 0.789 17.414 1.00 84.38 90 TYR A N 1
ATOM 737 C CA . TYR A 1 90 ? -11.067 2.205 17.163 1.00 84.38 90 TYR A CA 1
ATOM 738 C C . TYR A 1 90 ? -9.661 2.635 17.603 1.00 84.38 90 TYR A C 1
ATOM 740 O O . TYR A 1 90 ? -8.952 3.273 16.834 1.00 84.38 90 TYR A O 1
ATOM 748 N N . ARG A 1 91 ? -9.199 2.181 18.773 1.00 83.56 91 ARG A N 1
ATOM 749 C CA . ARG A 1 91 ? -7.842 2.446 19.288 1.00 83.56 91 ARG A CA 1
ATOM 750 C C . ARG A 1 91 ? -6.695 1.956 18.393 1.00 83.56 91 ARG A C 1
ATOM 752 O O . ARG A 1 91 ? -5.560 2.366 18.575 1.00 83.56 91 ARG A O 1
ATOM 759 N N . HIS A 1 92 ? -6.952 1.020 17.479 1.00 79.81 92 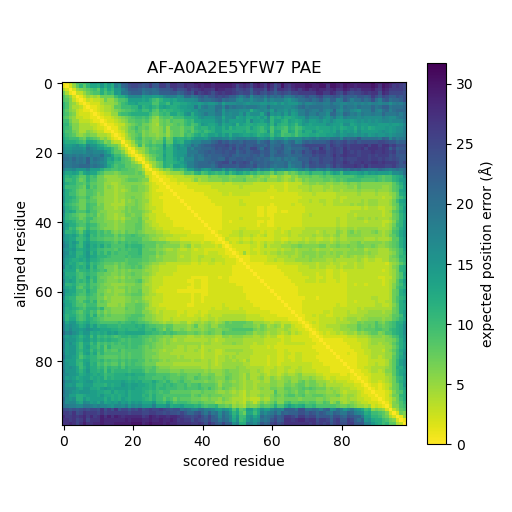HIS A N 1
ATOM 760 C CA . HIS A 1 92 ? -5.961 0.587 16.497 1.00 79.81 92 HIS A CA 1
ATOM 761 C C . HIS A 1 92 ? -6.105 1.361 15.168 1.00 79.81 92 HIS A C 1
ATOM 763 O O . HIS A 1 92 ? -5.162 1.391 14.371 1.00 79.81 92 HIS A O 1
ATOM 769 N N . LEU A 1 93 ? -7.272 1.974 14.908 1.00 78.81 93 LEU A N 1
ATOM 770 C CA . LEU A 1 93 ? -7.530 2.852 13.755 1.00 78.81 93 LEU A CA 1
ATOM 771 C C . LEU A 1 93 ? -6.902 4.223 13.981 1.00 78.81 93 LEU A C 1
ATOM 773 O O . LEU A 1 93 ? -6.103 4.694 13.170 1.00 78.81 93 LEU A O 1
ATOM 777 N N . THR A 1 94 ? -7.218 4.843 15.112 1.00 76.75 94 THR A N 1
ATOM 778 C CA . THR A 1 94 ? -6.479 5.989 15.616 1.00 76.75 94 THR A CA 1
ATOM 779 C C . THR A 1 94 ? -5.217 5.424 16.217 1.00 76.75 94 THR A C 1
ATOM 781 O O . THR A 1 94 ? -5.266 4.850 17.295 1.00 76.75 94 THR A O 1
ATOM 784 N N . ALA A 1 95 ? -4.097 5.490 15.506 1.00 63.56 95 ALA A N 1
ATOM 785 C CA . ALA A 1 95 ? -2.837 5.089 16.094 1.00 63.56 95 ALA A CA 1
ATOM 786 C C . ALA A 1 95 ? -2.505 6.110 17.191 1.00 63.56 95 ALA A C 1
ATOM 788 O O . ALA A 1 95 ? -1.881 7.138 16.925 1.00 63.56 95 ALA A O 1
ATOM 789 N N . GLU A 1 96 ? -3.038 5.885 18.394 1.00 56.75 96 GLU A N 1
ATOM 790 C CA . GLU A 1 96 ? -2.647 6.616 19.585 1.00 56.75 96 GLU A CA 1
ATOM 791 C C . GLU A 1 96 ? -1.130 6.514 19.675 1.00 56.75 96 GLU A C 1
ATOM 793 O O . GLU A 1 96 ? -0.548 5.467 19.377 1.00 56.75 96 GLU A O 1
ATOM 798 N N . ARG A 1 97 ? -0.482 7.633 20.007 1.00 47.78 97 ARG A N 1
ATOM 799 C CA . ARG A 1 97 ? 0.958 7.659 20.245 1.00 47.78 97 ARG A CA 1
ATOM 800 C C . ARG A 1 97 ? 1.243 6.608 21.312 1.00 47.78 97 ARG A C 1
ATOM 802 O O . ARG A 1 97 ? 0.974 6.846 22.485 1.00 47.78 97 ARG A O 1
ATOM 809 N N . THR A 1 98 ? 1.773 5.455 20.916 1.00 42.59 98 THR A N 1
ATOM 810 C CA . THR A 1 98 ? 2.513 4.615 21.848 1.00 42.59 98 THR A CA 1
ATOM 811 C C . THR A 1 98 ? 3.621 5.521 22.379 1.00 42.59 98 THR A C 1
ATOM 813 O O . THR A 1 98 ? 4.385 6.065 21.578 1.00 42.59 98 THR A O 1
ATOM 816 N N . GLY A 1 99 ? 3.537 5.817 23.679 1.00 35.31 99 GLY A N 1
ATOM 817 C CA . GLY A 1 99 ? 4.270 6.883 24.369 1.00 35.31 99 GLY A CA 1
ATOM 818 C C . GLY A 1 99 ? 5.765 6.886 24.113 1.00 35.31 99 GLY A C 1
ATOM 819 O O . GLY A 1 99 ? 6.343 5.784 23.997 1.00 35.31 99 GLY A O 1
#